Protein AF-A0A511Y8D7-F1 (afdb_monomer_lite)

Foldseek 3Di:
DDPVLPPPFAEDEQEDAVVNHLEAACVSVPPDPQAQGEYEYEHVLLVCPPHPVQQPSHRAYDLRNLVNSLVSNGSEYEYLGPDNDDPVDPDDNNCCSCVVSNRYYHYNDPPSVVPD

InterPro domains:
  IPR007325 Kynurenine formamidase/cyclase-like [PF04199] (6-85)
  IPR007325 Kynurenine formamidase/cyclase-like [PTHR31118] (10-113)
  IPR037175 Kynurenine formamidase superfamily [G3DSA:3.50.30.50] (1-116)
  IPR037175 Kynurenine formamidase superfamily [SSF102198] (9-113)

Radius of gyration: 13.24 Å; chains: 1; bounding box: 34×28×33 Å

Structure (mmCIF, N/CA/C/O backbone):
data_AF-A0A511Y8D7-F1
#
_entry.id   AF-A0A511Y8D7-F1
#
loop_
_atom_site.group_PDB
_atom_site.id
_atom_site.type_symbol
_atom_site.label_atom_id
_atom_site.label_alt_id
_atom_site.label_comp_id
_atom_site.label_asym_id
_atom_site.label_entity_id
_atom_site.label_seq_id
_atom_site.pdbx_PDB_ins_code
_atom_site.Cartn_x
_atom_site.Cartn_y
_atom_site.Cartn_z
_atom_site.occupancy
_atom_site.B_iso_or_equiv
_atom_site.auth_seq_id
_atom_site.auth_comp_id
_atom_site.auth_asym_id
_atom_site.auth_atom_id
_atom_site.pdbx_PDB_model_num
ATOM 1 N N . MET A 1 1 ? -4.117 -9.153 18.510 1.00 73.81 1 MET A N 1
ATOM 2 C CA . MET A 1 1 ? -5.221 -8.498 17.769 1.00 73.81 1 MET A CA 1
ATOM 3 C C . MET A 1 1 ? -6.394 -9.459 17.665 1.00 73.81 1 MET A C 1
ATOM 5 O O . MET A 1 1 ? -6.171 -10.659 17.768 1.00 73.81 1 MET A O 1
ATOM 9 N N . SER A 1 2 ? -7.619 -8.953 17.504 1.00 87.31 2 SER A N 1
ATOM 10 C CA . SER A 1 2 ? -8.791 -9.803 17.232 1.00 87.31 2 SER A CA 1
ATOM 11 C C . SER A 1 2 ? -8.997 -9.958 15.722 1.00 87.31 2 SER A C 1
ATOM 13 O O . SER A 1 2 ? -8.449 -9.170 14.956 1.00 87.31 2 SER A O 1
ATOM 15 N N . LEU A 1 3 ? -9.806 -10.931 15.290 1.00 84.75 3 LEU A N 1
ATOM 16 C CA . LEU A 1 3 ? -10.097 -11.170 13.867 1.00 84.75 3 LEU A CA 1
ATOM 17 C C . LEU A 1 3 ? -10.651 -9.919 13.158 1.00 84.75 3 LEU A C 1
ATOM 19 O O . LEU A 1 3 ? -10.266 -9.614 12.035 1.00 84.75 3 LEU A O 1
ATOM 23 N N . LYS A 1 4 ? -11.475 -9.128 13.855 1.00 84.50 4 LYS A N 1
ATOM 24 C CA . LYS A 1 4 ? -12.057 -7.876 13.338 1.00 84.50 4 LY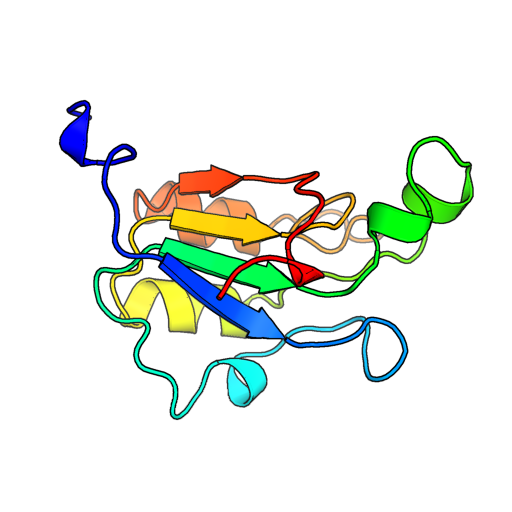S A CA 1
ATOM 25 C C . LYS A 1 4 ? -11.029 -6.780 13.042 1.00 84.50 4 LYS A C 1
ATOM 27 O O . LYS A 1 4 ? -11.373 -5.756 12.471 1.00 84.50 4 LYS A O 1
ATOM 32 N N . SER A 1 5 ? -9.780 -6.954 13.469 1.00 84.19 5 SER A N 1
ATOM 33 C CA . SER A 1 5 ? -8.703 -6.018 13.147 1.00 84.19 5 SER A CA 1
ATOM 34 C C . SER A 1 5 ? -8.201 -6.168 11.705 1.00 84.19 5 SER A C 1
ATOM 36 O O . SER A 1 5 ? -7.503 -5.276 11.240 1.00 84.19 5 SER A O 1
ATOM 38 N N . PHE A 1 6 ? -8.533 -7.269 11.018 1.00 87.38 6 PHE A N 1
ATOM 39 C CA . PHE A 1 6 ? -8.057 -7.563 9.658 1.00 87.38 6 PHE A CA 1
ATOM 40 C C . PHE A 1 6 ? -9.063 -8.288 8.753 1.00 87.38 6 PHE A C 1
ATOM 42 O O . PHE A 1 6 ? -8.813 -8.417 7.560 1.00 87.38 6 PHE A O 1
ATOM 49 N N . ALA A 1 7 ? -10.197 -8.743 9.285 1.00 91.38 7 ALA A N 1
ATOM 50 C CA . ALA A 1 7 ? -11.310 -9.280 8.509 1.00 91.38 7 ALA A CA 1
ATOM 51 C C . ALA A 1 7 ? -12.467 -8.274 8.458 1.00 91.38 7 ALA A C 1
ATOM 53 O O . ALA A 1 7 ? -12.655 -7.509 9.404 1.00 91.38 7 ALA A O 1
ATOM 54 N N . GLU A 1 8 ? -13.248 -8.317 7.373 1.00 91.44 8 GLU A N 1
ATOM 55 C CA . GLU A 1 8 ? -14.447 -7.479 7.174 1.00 91.44 8 GLU A CA 1
ATOM 56 C C . GLU A 1 8 ? -14.164 -5.966 7.261 1.00 91.44 8 GLU A C 1
ATOM 58 O O . GLU A 1 8 ? -15.021 -5.174 7.651 1.00 91.44 8 GLU A O 1
ATOM 63 N N . LEU A 1 9 ? -12.944 -5.553 6.905 1.00 94.31 9 LEU A N 1
ATOM 64 C CA . LEU A 1 9 ? -12.591 -4.142 6.820 1.00 94.31 9 LEU A CA 1
ATOM 65 C C . LEU A 1 9 ? -13.208 -3.531 5.561 1.00 94.31 9 LEU A C 1
ATOM 67 O O . LEU A 1 9 ? -13.040 -4.062 4.465 1.00 94.31 9 LEU A O 1
ATOM 71 N N . GLU A 1 10 ? -13.846 -2.370 5.705 1.00 95.50 10 GLU A N 1
ATOM 72 C CA . GLU A 1 10 ? -14.124 -1.518 4.551 1.00 95.50 10 GLU A CA 1
ATOM 73 C C . GLU A 1 10 ? -12.797 -1.127 3.898 1.00 95.50 10 GLU A C 1
ATOM 75 O O . GLU A 1 10 ? -11.918 -0.566 4.561 1.00 95.50 10 GLU A O 1
ATOM 80 N N . ALA A 1 11 ? -12.654 -1.431 2.610 1.00 95.56 11 ALA A N 1
ATOM 81 C CA . ALA A 1 11 ? -11.461 -1.135 1.836 1.00 95.56 11 ALA A CA 1
ATOM 82 C C . ALA A 1 11 ? -11.731 -0.021 0.824 1.00 95.56 11 ALA A C 1
ATOM 84 O O . ALA A 1 11 ? -12.826 0.086 0.276 1.00 95.56 11 ALA A O 1
ATOM 85 N N . VAL A 1 12 ? -10.715 0.796 0.568 1.00 97.19 12 VAL A N 1
ATOM 86 C CA . VAL A 1 12 ? -10.688 1.750 -0.540 1.00 97.19 12 VAL A CA 1
ATOM 87 C C . VAL A 1 12 ? -9.468 1.471 -1.401 1.00 97.19 12 VAL A C 1
ATOM 89 O O . VAL A 1 12 ? -8.359 1.323 -0.884 1.00 97.19 12 VAL A O 1
ATOM 92 N N . VAL A 1 13 ? -9.676 1.417 -2.715 1.00 98.19 13 VAL A N 1
ATOM 93 C CA . VAL A 1 13 ? -8.592 1.298 -3.690 1.00 98.19 13 VAL A CA 1
ATOM 94 C C . VAL A 1 13 ? -8.167 2.691 -4.136 1.00 98.19 13 VAL A C 1
ATOM 96 O O . VAL A 1 13 ? -8.976 3.478 -4.631 1.00 98.19 13 VAL A O 1
ATOM 99 N N . ILE A 1 14 ? -6.886 3.003 -3.971 1.00 98.19 14 ILE A N 1
ATOM 100 C CA . ILE A 1 14 ? -6.270 4.222 -4.490 1.00 98.19 14 ILE A CA 1
ATOM 101 C C . ILE A 1 14 ? -5.393 3.823 -5.667 1.00 98.19 14 ILE A C 1
ATOM 103 O O . ILE A 1 14 ? -4.471 3.024 -5.528 1.00 98.19 14 ILE A O 1
ATOM 107 N N . ARG A 1 15 ? -5.712 4.377 -6.835 1.00 98.12 15 ARG A N 1
ATOM 108 C CA . ARG A 1 15 ? -5.053 4.056 -8.099 1.00 98.12 15 ARG A CA 1
ATOM 109 C C . ARG A 1 15 ? -3.925 5.053 -8.343 1.00 98.12 15 ARG A C 1
ATOM 111 O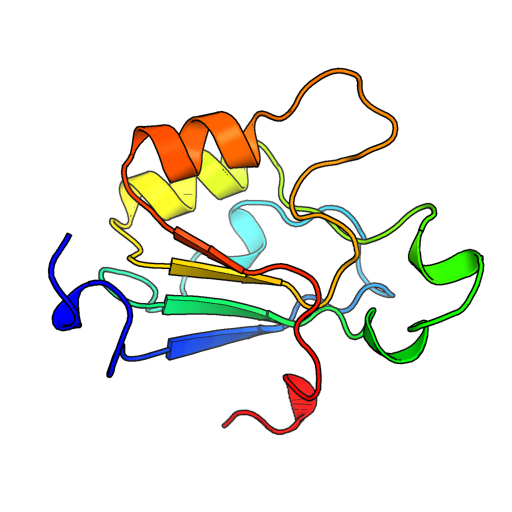 O . ARG A 1 15 ? -4.194 6.245 -8.468 1.00 98.12 15 ARG A O 1
ATOM 118 N N . VAL A 1 16 ? -2.696 4.548 -8.385 1.00 98.31 16 VAL A N 1
ATOM 119 C CA . VAL A 1 16 ? -1.462 5.288 -8.684 1.00 98.31 16 VAL A CA 1
ATOM 120 C C . VAL A 1 16 ? -0.632 4.430 -9.646 1.00 98.31 16 VAL A C 1
ATOM 122 O O . VAL A 1 16 ? 0.259 3.704 -9.205 1.00 98.31 16 VAL A O 1
ATOM 125 N N . PRO A 1 17 ? -0.974 4.420 -10.947 1.00 98.12 17 PRO A N 1
ATOM 126 C CA . PRO A 1 17 ? -0.333 3.556 -11.933 1.00 98.12 17 PRO A CA 1
ATOM 127 C C . PRO A 1 17 ? 1.189 3.736 -11.986 1.00 98.12 17 PRO A C 1
ATOM 129 O O . PRO A 1 17 ? 1.691 4.861 -12.000 1.00 98.12 17 PRO A O 1
ATOM 132 N N . TYR A 1 18 ? 1.932 2.632 -12.101 1.00 98.00 18 TYR A N 1
ATOM 133 C CA . TYR A 1 18 ? 3.400 2.653 -12.112 1.00 98.00 18 TYR A CA 1
ATOM 134 C C . TYR A 1 18 ? 3.986 3.460 -13.287 1.00 98.00 18 TYR A C 1
ATOM 136 O O . TYR A 1 18 ? 5.144 3.877 -13.252 1.00 98.00 18 TYR A O 1
ATOM 144 N N . ASN A 1 19 ? 3.205 3.648 -14.357 1.00 97.19 19 ASN A N 1
ATOM 145 C CA . ASN A 1 19 ? 3.590 4.422 -15.535 1.00 97.19 19 ASN A CA 1
ATOM 146 C C . ASN A 1 19 ? 3.456 5.945 -15.330 1.00 97.19 19 ASN A C 1
ATOM 148 O O . ASN A 1 19 ? 3.994 6.704 -16.135 1.00 97.19 19 ASN A O 1
ATOM 152 N N . GLU A 1 20 ? 2.788 6.386 -14.260 1.00 97.81 20 GLU A N 1
ATOM 153 C CA . GLU A 1 20 ? 2.725 7.784 -13.828 1.00 97.81 20 GLU A CA 1
ATOM 154 C C . GLU A 1 20 ? 3.842 8.092 -12.825 1.00 97.81 20 GLU A C 1
ATOM 156 O O . GLU A 1 20 ? 4.543 9.096 -12.959 1.00 97.81 20 GLU A O 1
ATOM 161 N N . THR A 1 21 ? 4.030 7.222 -11.828 1.00 98.31 21 THR A N 1
ATOM 162 C CA . THR A 1 21 ? 5.084 7.346 -10.815 1.00 98.31 21 THR A CA 1
ATOM 163 C C . THR A 1 21 ? 5.384 6.002 -10.150 1.00 98.31 21 THR A C 1
ATOM 165 O O . THR A 1 21 ? 4.509 5.150 -10.012 1.00 98.31 21 THR A O 1
ATOM 168 N N . LEU A 1 22 ? 6.621 5.832 -9.678 1.00 98.06 22 LEU A N 1
ATOM 169 C CA . LEU A 1 22 ? 6.995 4.745 -8.762 1.00 98.06 22 LEU A CA 1
ATOM 170 C C . LEU A 1 22 ? 6.936 5.185 -7.293 1.00 98.06 22 LEU A C 1
ATOM 172 O O . LEU A 1 22 ? 6.893 4.348 -6.397 1.00 98.06 22 LEU A O 1
ATOM 176 N N . GLU A 1 23 ? 6.946 6.493 -7.040 1.00 98.25 23 GLU A N 1
ATOM 177 C CA . GLU A 1 23 ? 7.004 7.072 -5.704 1.00 98.25 23 GLU A CA 1
ATOM 178 C C . GLU A 1 23 ? 5.618 7.565 -5.278 1.00 98.25 23 GLU A C 1
ATOM 180 O O . GLU A 1 23 ? 5.097 8.561 -5.792 1.00 98.25 23 GLU A O 1
ATOM 185 N N . ILE A 1 24 ? 5.017 6.853 -4.327 1.00 98.75 24 ILE A N 1
ATOM 186 C CA . ILE A 1 24 ? 3.654 7.097 -3.855 1.00 98.75 24 ILE A CA 1
ATOM 187 C C . ILE A 1 24 ? 3.723 7.930 -2.577 1.00 98.75 24 ILE A C 1
ATOM 189 O O . ILE A 1 24 ? 3.987 7.428 -1.485 1.00 98.75 24 ILE A O 1
ATOM 193 N N . THR A 1 25 ? 3.504 9.231 -2.744 1.00 98.69 25 THR A N 1
ATOM 194 C CA . THR A 1 25 ? 3.517 10.243 -1.677 1.00 98.69 25 THR A CA 1
ATOM 195 C C . THR A 1 25 ? 2.139 10.455 -1.039 1.00 98.69 25 THR A C 1
ATOM 197 O O . THR A 1 25 ? 1.116 9.992 -1.549 1.00 98.69 25 THR A O 1
ATOM 200 N N . GLU A 1 26 ? 2.085 11.227 0.047 1.00 98.38 26 GLU A N 1
ATOM 201 C CA . GLU A 1 26 ? 0.848 11.634 0.717 1.00 98.38 26 GLU A CA 1
ATOM 202 C C . GLU A 1 26 ? -0.121 12.407 -0.187 1.00 98.38 26 GLU A C 1
ATOM 204 O O . GLU A 1 26 ? -1.327 12.361 0.044 1.00 98.38 26 GLU A O 1
ATOM 209 N N . GLU A 1 27 ? 0.364 13.091 -1.227 1.00 98.44 27 GLU A N 1
ATOM 210 C CA . GLU A 1 27 ? -0.493 13.843 -2.154 1.00 98.44 27 GLU A CA 1
ATOM 211 C C . GLU A 1 27 ? -1.461 12.926 -2.908 1.00 98.44 27 GLU A C 1
ATOM 213 O O . GLU A 1 27 ? -2.619 13.287 -3.110 1.00 98.44 27 GLU A O 1
ATOM 218 N N . HIS A 1 28 ? -1.036 11.700 -3.228 1.00 98.50 28 HIS A N 1
ATOM 219 C CA . HIS A 1 28 ? -1.892 10.692 -3.862 1.00 98.50 28 HIS A CA 1
ATOM 220 C C . HIS A 1 28 ? -3.009 10.194 -2.930 1.00 98.50 28 HIS A C 1
ATOM 222 O O . HIS A 1 28 ? -4.024 9.661 -3.383 1.00 98.50 28 HIS A O 1
ATOM 228 N N . LEU A 1 29 ? -2.824 10.363 -1.619 1.00 98.12 29 LEU A N 1
ATOM 229 C CA . LEU A 1 29 ? -3.724 9.881 -0.573 1.00 98.12 29 LEU A CA 1
ATOM 230 C C . LEU A 1 29 ? -4.665 10.978 -0.060 1.00 98.12 29 LEU A C 1
ATOM 232 O O . LEU A 1 29 ? -5.731 10.682 0.486 1.00 98.12 29 LEU A O 1
ATOM 236 N N . LYS A 1 30 ? -4.277 12.248 -0.208 1.00 96.81 30 LYS A N 1
ATOM 237 C CA . LYS A 1 30 ? -5.081 13.394 0.219 1.00 96.81 30 LYS A CA 1
ATOM 238 C C . LYS A 1 30 ? -6.411 13.444 -0.528 1.00 96.81 30 LYS A C 1
ATOM 240 O O . LYS A 1 30 ? -6.546 13.017 -1.672 1.00 96.81 30 LYS A O 1
ATOM 245 N N . ASN A 1 31 ? -7.414 14.010 0.141 1.00 95.00 31 ASN A N 1
ATOM 246 C CA . ASN A 1 31 ? -8.783 14.147 -0.372 1.00 95.00 31 ASN A CA 1
ATOM 247 C C . ASN A 1 31 ? -9.489 12.805 -0.667 1.00 95.00 31 ASN A C 1
ATOM 249 O O . ASN A 1 31 ? -10.465 12.775 -1.415 1.00 95.00 31 ASN A O 1
ATOM 253 N N . LYS A 1 32 ? -9.017 11.698 -0.076 1.00 95.94 32 LYS A N 1
ATOM 254 C CA . LYS A 1 32 ? -9.665 10.379 -0.119 1.00 95.94 32 LYS A CA 1
ATOM 255 C C . LYS A 1 32 ? -10.269 10.023 1.241 1.00 95.94 32 LYS A C 1
ATOM 257 O O . LYS A 1 32 ? -9.742 10.384 2.294 1.00 95.94 32 LYS A O 1
ATOM 262 N N . GLU A 1 33 ? -11.358 9.261 1.234 1.00 95.75 33 GLU A N 1
ATOM 263 C CA . GLU A 1 33 ? -11.991 8.750 2.454 1.00 95.75 33 GLU A CA 1
ATOM 264 C C . GLU A 1 33 ? -11.295 7.475 2.957 1.00 95.75 33 GLU A C 1
ATOM 266 O O . GLU A 1 33 ? -11.773 6.361 2.745 1.00 95.75 33 GLU A O 1
ATOM 271 N N . ILE A 1 34 ? -10.148 7.644 3.622 1.00 97.56 34 ILE A N 1
ATOM 272 C CA . ILE A 1 34 ? -9.267 6.536 4.056 1.00 97.56 34 ILE A CA 1
ATOM 273 C C . ILE A 1 34 ? -9.301 6.250 5.565 1.00 97.56 34 ILE A C 1
ATOM 275 O O . ILE A 1 34 ? -8.737 5.265 6.042 1.00 97.56 34 ILE A O 1
ATOM 279 N N . ARG A 1 35 ? -9.932 7.121 6.358 1.00 97.06 35 ARG A N 1
ATOM 280 C CA . ARG A 1 35 ? -9.873 7.053 7.824 1.00 97.06 35 ARG A CA 1
ATOM 281 C C . ARG A 1 35 ? -10.563 5.792 8.351 1.00 97.06 35 ARG A C 1
ATOM 283 O O . ARG A 1 35 ? -11.706 5.533 8.001 1.00 97.06 35 ARG A O 1
ATOM 290 N N . ASN A 1 36 ? -9.897 5.053 9.246 1.00 95.06 36 ASN A N 1
ATOM 291 C CA . ASN A 1 36 ? -10.380 3.787 9.827 1.00 95.06 36 ASN A CA 1
ATOM 292 C C . ASN A 1 36 ? -10.702 2.664 8.817 1.00 95.06 36 ASN A C 1
ATOM 294 O O . ASN A 1 36 ? -11.396 1.716 9.181 1.00 95.06 36 ASN A O 1
ATOM 298 N N . ARG A 1 37 ? -10.173 2.736 7.592 1.00 96.69 37 ARG A N 1
ATOM 299 C CA . ARG A 1 37 ? -10.386 1.748 6.524 1.00 96.69 37 ARG A CA 1
ATOM 300 C C . ARG A 1 37 ? -9.125 0.945 6.218 1.00 96.69 37 ARG A C 1
ATOM 302 O O . ARG A 1 37 ? -8.048 1.272 6.718 1.00 96.69 37 ARG A O 1
ATOM 309 N N . ALA A 1 38 ? -9.260 -0.103 5.414 1.00 97.88 38 ALA A N 1
ATOM 310 C CA . ALA A 1 38 ? -8.148 -0.669 4.663 1.00 97.88 38 ALA A CA 1
ATOM 311 C C . ALA A 1 38 ? -7.887 0.193 3.417 1.00 97.88 38 ALA A C 1
ATOM 313 O O . ALA A 1 38 ? -8.823 0.627 2.749 1.00 97.88 38 ALA A O 1
ATOM 314 N N . VAL A 1 39 ? -6.624 0.452 3.108 1.00 98.44 39 VAL A N 1
ATOM 315 C CA . VAL A 1 39 ? -6.207 1.212 1.926 1.00 98.44 39 VAL A CA 1
ATOM 316 C C . VAL A 1 39 ? -5.407 0.282 1.034 1.00 98.44 39 VAL A C 1
ATOM 318 O O . VAL A 1 39 ? -4.357 -0.197 1.444 1.00 98.44 39 VAL A O 1
ATOM 321 N N . LEU A 1 40 ? -5.901 0.016 -0.169 1.00 98.62 40 LEU A N 1
ATOM 322 C CA . LEU A 1 40 ? -5.228 -0.821 -1.155 1.00 98.62 40 LEU A CA 1
ATOM 323 C C . LEU A 1 40 ? -4.676 0.080 -2.254 1.00 98.62 40 LEU A C 1
ATOM 325 O O . LEU A 1 40 ? -5.409 0.865 -2.852 1.00 98.62 40 LEU A O 1
ATOM 329 N N . ILE A 1 41 ? -3.379 -0.004 -2.491 1.00 98.69 41 ILE A N 1
ATOM 330 C CA . ILE A 1 41 ? -2.674 0.804 -3.471 1.00 98.69 41 ILE A CA 1
ATOM 331 C C . ILE A 1 41 ? -2.532 -0.031 -4.735 1.00 98.69 41 ILE A C 1
ATOM 333 O O . ILE A 1 41 ? -1.805 -1.021 -4.752 1.00 98.69 41 ILE A O 1
ATOM 337 N N . TYR A 1 42 ? -3.269 0.367 -5.766 1.00 98.62 42 TYR A N 1
ATOM 338 C CA . TYR A 1 42 ? -3.177 -0.223 -7.093 1.00 98.62 42 TYR A CA 1
ATOM 339 C C . TYR A 1 42 ? -2.164 0.555 -7.919 1.00 98.62 42 TYR A C 1
ATOM 341 O O . TYR A 1 42 ? -2.345 1.754 -8.154 1.00 98.62 42 TYR A O 1
ATOM 349 N N . THR A 1 43 ? -1.140 -0.143 -8.386 1.00 98.62 43 THR A N 1
ATOM 350 C CA . THR A 1 43 ? -0.095 0.393 -9.256 1.00 98.62 43 THR A CA 1
ATOM 351 C C . THR A 1 43 ? -0.066 -0.306 -10.611 1.00 98.62 43 THR A C 1
ATOM 353 O O . THR A 1 43 ? 0.475 0.255 -11.562 1.00 98.62 43 THR A O 1
ATOM 356 N N . GLY A 1 44 ? -0.681 -1.488 -10.725 1.00 98.31 44 GLY A N 1
ATOM 357 C CA . GLY A 1 44 ? -0.617 -2.362 -11.896 1.00 98.31 44 GLY A CA 1
ATOM 358 C C . GLY A 1 44 ? 0.719 -3.093 -12.021 1.00 98.31 44 GLY A C 1
ATOM 359 O O . GLY A 1 44 ? 1.075 -3.533 -13.109 1.00 98.31 44 GLY A O 1
ATOM 360 N N . TRP A 1 45 ? 1.516 -3.157 -10.948 1.00 98.44 45 TRP A N 1
ATOM 361 C CA . TRP A 1 45 ? 2.828 -3.815 -10.970 1.00 98.44 45 TRP A CA 1
ATOM 362 C C . TRP A 1 45 ? 2.740 -5.345 -10.962 1.00 98.44 45 TRP A C 1
ATOM 364 O O . TRP A 1 45 ? 3.689 -6.040 -11.338 1.00 98.44 45 TRP A O 1
ATOM 374 N N . ASP A 1 46 ? 1.593 -5.877 -10.555 1.00 98.00 46 ASP A N 1
ATOM 375 C CA . ASP A 1 46 ? 1.271 -7.298 -10.574 1.00 98.00 46 ASP A CA 1
ATOM 376 C C . ASP A 1 46 ? 1.306 -7.900 -11.987 1.00 98.00 46 ASP A C 1
ATOM 378 O O . ASP A 1 46 ? 1.622 -9.081 -12.128 1.00 98.00 46 ASP A O 1
ATOM 382 N N . GLU A 1 47 ? 1.151 -7.098 -13.048 1.00 97.50 47 GLU A N 1
ATOM 383 C CA . GLU A 1 47 ? 1.344 -7.553 -14.435 1.00 97.50 47 GLU A CA 1
ATOM 384 C C . GLU A 1 47 ? 2.756 -8.122 -14.700 1.00 97.50 47 GLU A C 1
ATOM 386 O O . GLU A 1 47 ? 2.975 -8.870 -15.655 1.00 97.50 47 GLU A O 1
ATOM 391 N N . HIS A 1 48 ? 3.741 -7.757 -13.871 1.00 98.00 48 HIS A N 1
ATOM 392 C CA . HIS A 1 48 ? 5.117 -8.244 -13.963 1.00 98.00 48 HIS A CA 1
ATOM 393 C C . HIS A 1 48 ? 5.382 -9.481 -13.100 1.00 98.00 48 HIS A C 1
ATOM 395 O O . HIS A 1 48 ? 6.526 -9.943 -13.075 1.00 98.00 48 HIS A O 1
ATOM 401 N N . TRP A 1 49 ? 4.384 -10.017 -12.393 1.00 97.50 49 TRP A N 1
ATOM 402 C CA . TRP A 1 49 ? 4.543 -11.130 -11.456 1.00 97.50 49 TRP A CA 1
ATOM 403 C C . TRP A 1 49 ? 5.358 -12.298 -12.030 1.00 97.50 49 TRP A C 1
ATOM 405 O O . TRP A 1 49 ? 5.226 -12.676 -13.194 1.00 97.50 49 TRP A O 1
ATOM 415 N N . ASN A 1 50 ? 6.198 -12.899 -11.180 1.00 95.88 50 ASN A N 1
ATOM 416 C CA . ASN A 1 50 ? 7.052 -14.040 -11.526 1.00 95.88 50 ASN A CA 1
ATOM 417 C C . ASN A 1 50 ? 8.038 -13.767 -12.688 1.00 95.88 50 ASN A C 1
ATOM 419 O O . ASN A 1 50 ? 8.405 -14.670 -13.441 1.00 95.88 50 ASN A O 1
ATOM 423 N N . THR A 1 51 ? 8.492 -12.517 -12.823 1.00 98.06 51 THR A N 1
ATOM 424 C CA . THR A 1 51 ? 9.575 -12.115 -13.734 1.00 98.06 51 THR A CA 1
ATOM 425 C C . THR A 1 51 ? 10.690 -11.404 -12.971 1.00 98.06 51 THR A C 1
ATOM 427 O O . THR A 1 51 ? 10.469 -10.871 -11.886 1.00 98.06 51 THR A O 1
ATOM 430 N N . GLU A 1 52 ? 11.890 -11.319 -13.553 1.00 96.62 52 GLU A N 1
ATOM 431 C CA . GLU A 1 52 ? 12.987 -10.533 -12.965 1.00 96.62 52 GLU A CA 1
ATOM 432 C C . GLU A 1 52 ? 12.612 -9.058 -12.772 1.00 96.62 52 GLU A C 1
ATOM 434 O O . GLU A 1 52 ? 13.049 -8.422 -11.811 1.00 96.62 52 GLU A O 1
ATOM 439 N N . ARG A 1 53 ? 11.765 -8.514 -13.655 1.00 96.38 53 ARG A N 1
ATOM 440 C C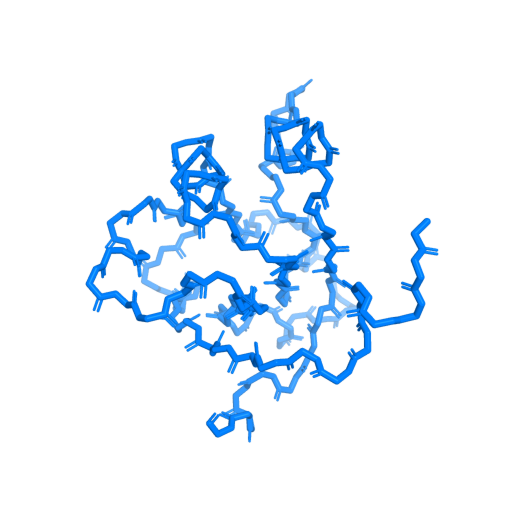A . ARG A 1 53 ? 11.314 -7.123 -13.582 1.00 96.38 53 ARG A CA 1
ATOM 441 C C . ARG A 1 53 ? 10.509 -6.847 -12.316 1.00 96.38 53 ARG A C 1
ATOM 443 O O . ARG A 1 53 ? 10.666 -5.773 -11.753 1.00 96.38 53 ARG A O 1
ATOM 450 N N . TYR A 1 54 ? 9.720 -7.806 -11.832 1.00 97.81 54 TYR A N 1
ATOM 451 C CA . TYR A 1 54 ? 8.902 -7.632 -10.628 1.00 97.81 54 TYR A CA 1
ATOM 452 C C . TYR A 1 54 ? 9.720 -7.179 -9.412 1.00 97.81 54 TYR A C 1
ATOM 454 O O . TYR A 1 54 ? 9.290 -6.316 -8.650 1.00 97.81 54 TYR A O 1
ATOM 462 N N . TYR A 1 55 ? 10.923 -7.734 -9.269 1.00 95.56 55 TYR A N 1
ATOM 463 C CA . TYR A 1 55 ? 11.799 -7.545 -8.114 1.00 95.56 55 TYR A CA 1
ATOM 464 C C . TYR A 1 55 ? 12.666 -6.281 -8.186 1.00 95.56 55 TYR A C 1
ATOM 466 O O . TYR A 1 55 ? 13.441 -6.021 -7.267 1.00 95.56 55 TYR A O 1
ATOM 474 N N . ASN A 1 56 ? 12.578 -5.506 -9.270 1.00 93.75 56 ASN A N 1
ATOM 475 C CA . ASN A 1 56 ? 13.480 -4.392 -9.546 1.00 93.75 56 ASN A CA 1
ATOM 476 C C . ASN A 1 56 ? 12.703 -3.124 -9.904 1.00 93.75 56 ASN A C 1
ATOM 478 O O . ASN A 1 56 ? 11.809 -3.164 -10.738 1.00 93.75 56 ASN A O 1
ATOM 482 N N . ASN A 1 57 ? 13.106 -1.981 -9.337 1.00 93.81 57 ASN A N 1
ATOM 483 C CA . ASN A 1 57 ? 12.536 -0.663 -9.655 1.00 93.81 57 ASN A CA 1
ATOM 484 C C . ASN A 1 57 ? 10.993 -0.624 -9.586 1.00 93.81 57 ASN A C 1
ATOM 486 O O . ASN A 1 57 ? 10.331 -0.095 -10.477 1.00 93.81 57 ASN A O 1
ATOM 490 N N . HIS A 1 58 ? 10.443 -1.245 -8.542 1.00 97.56 58 HIS A N 1
ATOM 491 C CA . HIS A 1 58 ? 9.010 -1.378 -8.312 1.00 97.56 58 HIS A CA 1
ATOM 492 C C . HIS A 1 58 ? 8.425 -0.140 -7.604 1.00 97.56 58 HIS A C 1
ATOM 494 O O . HIS A 1 58 ? 9.164 0.555 -6.901 1.00 97.56 58 HIS A O 1
ATOM 500 N N . PRO A 1 59 ? 7.112 0.127 -7.728 1.00 98.44 59 PRO A N 1
ATOM 501 C CA . PRO A 1 59 ? 6.433 1.175 -6.974 1.00 98.44 59 PRO A CA 1
ATOM 502 C C . PRO A 1 59 ? 6.500 0.953 -5.461 1.00 98.44 59 PRO A C 1
ATOM 504 O O . PRO A 1 59 ? 6.479 -0.195 -5.005 1.00 98.44 59 PRO A O 1
ATOM 507 N N . TYR A 1 60 ? 6.550 2.037 -4.691 1.00 98.62 60 TYR A N 1
ATOM 508 C CA . TYR A 1 60 ? 6.665 2.027 -3.231 1.00 98.62 60 TYR A CA 1
ATOM 509 C C . TYR A 1 60 ? 6.018 3.273 -2.606 1.00 98.62 60 TYR A C 1
ATOM 511 O O . TYR A 1 60 ? 5.775 4.273 -3.283 1.00 98.62 60 TYR A O 1
ATOM 519 N N . LEU A 1 61 ? 5.762 3.236 -1.297 1.00 98.81 61 LEU A N 1
ATOM 520 C CA . LEU A 1 61 ? 5.281 4.388 -0.530 1.00 98.81 61 LEU A CA 1
ATOM 521 C C . LEU A 1 61 ? 6.445 5.160 0.084 1.00 98.81 61 LEU A C 1
ATOM 523 O O . LEU A 1 61 ? 7.429 4.584 0.546 1.00 98.81 61 LEU A O 1
ATOM 527 N N . THR A 1 62 ? 6.315 6.480 0.148 1.00 98.62 62 THR A N 1
ATOM 528 C CA . THR A 1 62 ? 7.270 7.310 0.885 1.00 98.62 62 THR A CA 1
ATOM 529 C C . THR A 1 62 ? 7.034 7.251 2.392 1.00 98.62 62 THR A C 1
ATOM 531 O O . THR A 1 62 ? 5.957 6.902 2.881 1.00 98.62 62 THR A O 1
ATOM 534 N N . GLU A 1 63 ? 8.038 7.684 3.156 1.00 98.56 63 GLU A N 1
ATOM 535 C CA . GLU A 1 63 ? 7.905 7.914 4.597 1.00 98.56 63 GLU A CA 1
ATOM 536 C C . GLU A 1 63 ? 6.750 8.878 4.923 1.00 98.56 63 GLU A C 1
ATOM 538 O O . GLU A 1 63 ? 5.955 8.627 5.831 1.00 98.56 63 GLU A O 1
ATOM 543 N N . SER A 1 64 ? 6.599 9.948 4.137 1.00 98.69 64 SER A N 1
ATOM 544 C CA . SER A 1 64 ? 5.522 10.925 4.303 1.00 98.69 64 SER A CA 1
ATOM 545 C C . SER A 1 64 ? 4.134 10.329 4.033 1.00 98.69 64 SER A C 1
ATOM 547 O O . SER A 1 64 ? 3.187 10.628 4.766 1.00 98.69 64 SER A O 1
ATOM 549 N N . ALA A 1 65 ? 4.006 9.420 3.059 1.00 98.75 65 ALA A N 1
ATOM 550 C CA . ALA A 1 65 ? 2.778 8.662 2.834 1.00 98.75 65 ALA A CA 1
ATOM 551 C C . ALA A 1 65 ? 2.442 7.762 4.034 1.00 98.75 65 ALA A C 1
ATOM 553 O O . ALA A 1 65 ? 1.293 7.738 4.483 1.00 98.75 65 ALA A O 1
ATOM 554 N N . ALA A 1 66 ? 3.437 7.074 4.603 1.00 98.81 66 ALA A N 1
ATOM 555 C CA . ALA A 1 66 ? 3.252 6.232 5.785 1.00 98.81 66 ALA A CA 1
ATOM 556 C C . ALA A 1 66 ? 2.791 7.038 7.012 1.00 98.81 66 ALA A C 1
ATOM 558 O O . ALA A 1 66 ? 1.836 6.643 7.689 1.00 98.81 66 ALA A O 1
ATOM 559 N N . GLU A 1 67 ? 3.409 8.193 7.278 1.00 98.81 67 GLU A N 1
ATOM 560 C CA . GLU A 1 67 ? 2.980 9.085 8.364 1.00 98.81 67 GLU A CA 1
ATOM 561 C C . GLU A 1 67 ? 1.562 9.625 8.137 1.00 98.81 67 GLU A C 1
ATOM 563 O O . GLU A 1 67 ? 0.757 9.692 9.072 1.00 98.81 67 GLU A O 1
ATOM 568 N N . TYR A 1 68 ? 1.199 9.943 6.891 1.00 98.75 68 TYR A N 1
ATOM 569 C CA . TYR A 1 68 ? -0.157 10.380 6.569 1.00 98.75 68 TYR A CA 1
ATOM 570 C C . TYR A 1 68 ? -1.199 9.279 6.822 1.00 98.75 68 TYR A C 1
ATOM 572 O O . TYR A 1 68 ? -2.200 9.533 7.502 1.00 98.75 68 TYR A O 1
ATOM 580 N N . LEU A 1 69 ? -0.951 8.046 6.364 1.00 98.69 69 LEU A N 1
ATOM 581 C CA . LEU A 1 69 ? -1.822 6.882 6.603 1.00 98.69 69 LEU A CA 1
ATOM 582 C C . LEU A 1 69 ? -2.009 6.618 8.102 1.00 98.69 69 LEU A C 1
ATOM 584 O O . LEU A 1 69 ? -3.135 6.422 8.574 1.00 98.69 69 LEU A O 1
ATOM 588 N N . LYS A 1 70 ? -0.918 6.703 8.869 1.00 98.69 70 LYS A N 1
ATOM 589 C CA . LYS A 1 70 ? -0.929 6.612 10.332 1.00 98.69 70 LYS A CA 1
ATOM 590 C C . LYS A 1 70 ? -1.766 7.714 10.977 1.00 98.69 70 LYS A C 1
ATOM 592 O O . LYS A 1 70 ? -2.614 7.413 11.817 1.00 98.69 70 LYS A O 1
ATOM 597 N N . SER A 1 71 ? -1.609 8.970 10.557 1.00 98.31 71 SER A N 1
ATOM 598 C CA . SER A 1 71 ? -2.423 10.096 11.055 1.00 98.31 71 SER A CA 1
ATOM 599 C C . SER A 1 71 ? -3.923 9.936 10.745 1.00 98.31 71 SER A C 1
ATOM 601 O O . SER A 1 71 ? -4.800 10.429 11.467 1.00 98.31 71 SER A O 1
ATOM 603 N N . CYS A 1 72 ? -4.238 9.189 9.686 1.00 98.19 72 CYS A N 1
ATOM 604 C CA . CYS A 1 72 ? -5.596 8.833 9.301 1.00 98.19 72 CYS A CA 1
ATOM 605 C C . CYS A 1 72 ? -6.128 7.586 10.024 1.00 98.19 72 CYS A C 1
ATOM 607 O O . CYS A 1 72 ? -7.277 7.216 9.799 1.00 98.19 72 CYS A O 1
ATOM 609 N N . ALA A 1 73 ? -5.360 6.956 10.917 1.00 97.25 73 ALA A N 1
ATOM 610 C CA . ALA A 1 73 ? -5.761 5.744 11.637 1.00 97.25 73 ALA A CA 1
ATOM 611 C C . ALA A 1 73 ? -6.271 4.624 10.704 1.00 97.25 73 ALA A C 1
ATOM 613 O O . ALA A 1 73 ? -7.226 3.911 11.036 1.00 97.25 73 ALA A O 1
ATOM 614 N N . VAL A 1 74 ? -5.649 4.506 9.526 1.00 98.12 74 VAL A N 1
ATOM 615 C CA . VAL A 1 74 ? -5.845 3.390 8.590 1.00 98.12 74 VAL A CA 1
ATOM 616 C C . VAL A 1 74 ? -5.606 2.071 9.327 1.00 98.12 74 VAL A C 1
ATOM 618 O O . VAL A 1 74 ? -4.783 2.001 10.235 1.00 98.12 74 VAL A O 1
ATOM 621 N N . LYS A 1 75 ? -6.369 1.031 8.993 1.00 97.56 75 LYS A N 1
ATOM 622 C CA . LYS A 1 75 ? -6.297 -0.274 9.675 1.00 97.56 75 LYS A CA 1
ATOM 623 C C . LYS A 1 75 ? -5.322 -1.232 9.004 1.00 97.56 75 LYS A C 1
ATOM 625 O O . LYS A 1 75 ? -4.656 -2.011 9.681 1.00 97.56 75 LYS A O 1
ATOM 630 N N . LEU A 1 76 ? -5.245 -1.154 7.681 1.00 98.19 76 LEU A N 1
ATOM 631 C CA . LEU A 1 76 ? -4.438 -2.024 6.841 1.00 98.19 76 LEU A CA 1
ATOM 632 C C . LEU A 1 76 ? -4.018 -1.257 5.592 1.00 98.19 76 LEU A C 1
ATOM 634 O O . LEU A 1 76 ? -4.819 -0.496 5.050 1.00 98.19 76 LEU A O 1
ATOM 638 N N . VAL A 1 77 ? -2.791 -1.473 5.135 1.00 98.75 77 VAL A N 1
ATOM 639 C CA . VAL A 1 77 ? -2.278 -0.943 3.873 1.00 98.75 77 VAL A CA 1
ATOM 640 C C . VAL A 1 77 ? -1.853 -2.111 2.994 1.00 98.75 77 VAL A C 1
ATOM 642 O O . VAL A 1 77 ? -1.062 -2.951 3.412 1.00 98.75 77 VAL A O 1
ATOM 645 N N . GLY A 1 78 ? -2.408 -2.181 1.793 1.00 98.62 78 GLY A N 1
ATOM 646 C CA . GLY A 1 78 ? -2.085 -3.180 0.786 1.00 98.62 78 GLY A CA 1
ATOM 647 C C . GLY A 1 78 ? -1.403 -2.549 -0.422 1.00 98.62 78 GLY A C 1
ATOM 648 O O . GLY A 1 78 ? -1.728 -1.414 -0.760 1.00 98.62 78 GLY A O 1
ATOM 649 N N . ILE A 1 79 ? -0.508 -3.270 -1.092 1.00 98.81 79 ILE A N 1
ATOM 650 C CA . ILE A 1 79 ? 0.066 -2.867 -2.384 1.00 98.81 79 ILE A CA 1
ATOM 651 C C . ILE A 1 79 ? 0.257 -4.089 -3.294 1.00 98.81 79 ILE A C 1
ATOM 653 O O . ILE A 1 79 ? 0.592 -5.178 -2.825 1.00 98.81 79 ILE A O 1
ATOM 657 N N . ASP A 1 80 ? 0.064 -3.907 -4.598 1.00 98.62 80 ASP A N 1
ATOM 658 C CA . ASP A 1 80 ? 0.272 -4.919 -5.653 1.00 98.62 80 ASP A CA 1
ATOM 659 C C . ASP A 1 80 ? 1.739 -5.054 -6.123 1.00 98.62 80 ASP A C 1
ATOM 661 O O . ASP A 1 80 ? 2.073 -5.746 -7.084 1.00 98.62 80 ASP A O 1
ATOM 665 N N . SER A 1 81 ? 2.655 -4.412 -5.403 1.00 98.06 81 SER A N 1
ATOM 666 C CA . SER A 1 81 ? 4.078 -4.318 -5.725 1.00 98.06 81 SER A CA 1
ATOM 667 C C . SER A 1 81 ? 4.939 -5.312 -4.929 1.00 98.06 81 SER A C 1
ATOM 669 O O . SER A 1 81 ? 4.469 -5.965 -3.993 1.00 98.06 81 SER A O 1
ATOM 671 N N . TYR A 1 82 ? 6.223 -5.421 -5.293 1.00 97.88 82 TYR A N 1
ATOM 672 C CA . TYR A 1 82 ? 7.198 -6.305 -4.639 1.00 97.88 82 TYR A CA 1
ATOM 673 C C . TYR A 1 82 ? 7.453 -5.937 -3.172 1.00 97.88 82 TYR A C 1
ATOM 675 O O . TYR A 1 82 ? 7.643 -6.811 -2.330 1.00 97.88 82 TYR A O 1
ATOM 683 N N . ASN A 1 83 ? 7.483 -4.650 -2.848 1.00 98.06 83 ASN A N 1
ATOM 684 C CA . ASN A 1 83 ? 7.586 -4.199 -1.469 1.00 98.06 83 ASN A CA 1
ATOM 685 C C . ASN A 1 83 ? 6.939 -2.823 -1.322 1.00 98.06 83 ASN A C 1
ATOM 687 O O . ASN A 1 83 ? 6.951 -2.027 -2.261 1.00 98.06 83 ASN A O 1
ATOM 691 N N . ILE A 1 84 ? 6.402 -2.530 -0.143 1.00 98.50 84 ILE A N 1
ATOM 692 C CA . ILE A 1 84 ? 5.832 -1.220 0.167 1.00 98.50 84 ILE A CA 1
ATOM 693 C C . ILE A 1 84 ? 6.919 -0.166 0.426 1.00 98.50 84 ILE A C 1
ATOM 695 O O . ILE A 1 84 ? 6.665 1.021 0.247 1.00 98.50 84 ILE A O 1
ATOM 699 N N . ASP A 1 85 ? 8.125 -0.585 0.826 1.00 98.31 85 ASP A N 1
ATOM 700 C CA . ASP A 1 85 ? 9.300 0.279 0.961 1.00 98.31 85 ASP A CA 1
ATOM 701 C C . ASP A 1 85 ? 10.159 0.270 -0.307 1.00 98.31 85 ASP A C 1
ATOM 703 O O . ASP A 1 85 ? 10.215 -0.706 -1.055 1.00 98.31 85 ASP A O 1
ATOM 707 N N . TYR A 1 86 ? 10.931 1.338 -0.496 1.00 96.50 86 TYR A N 1
ATOM 708 C CA . TYR A 1 86 ? 11.985 1.378 -1.503 1.00 96.50 86 TYR A CA 1
ATOM 709 C C . TYR A 1 86 ? 13.116 0.390 -1.169 1.00 96.50 86 TYR A C 1
ATOM 711 O O . TYR A 1 86 ? 13.846 0.556 -0.190 1.00 96.50 86 TYR A O 1
ATOM 719 N N . THR A 1 87 ? 13.307 -0.628 -2.009 1.00 93.94 87 THR A N 1
ATOM 720 C CA . THR A 1 87 ? 14.222 -1.751 -1.719 1.00 93.94 87 THR A CA 1
ATOM 721 C C . THR A 1 87 ? 15.681 -1.516 -2.096 1.00 93.94 87 THR A C 1
ATOM 723 O O . THR A 1 87 ? 16.553 -2.228 -1.600 1.00 93.94 87 THR A O 1
ATOM 726 N N . ALA A 1 88 ? 15.983 -0.513 -2.925 1.00 89.81 88 ALA A N 1
ATOM 727 C CA . ALA A 1 88 ? 17.371 -0.133 -3.206 1.00 89.81 88 ALA A CA 1
ATOM 728 C C . ALA A 1 88 ? 17.996 0.708 -2.072 1.00 89.81 88 ALA A C 1
ATOM 730 O O . ALA A 1 88 ? 19.218 0.863 -2.009 1.00 89.81 88 ALA A O 1
ATOM 731 N N . GLY A 1 89 ? 17.179 1.214 -1.142 1.00 83.19 89 GLY A N 1
ATOM 732 C CA . GLY A 1 89 ? 17.639 1.780 0.123 1.00 83.19 89 GLY A CA 1
ATOM 733 C C . GLY A 1 89 ? 18.018 0.702 1.146 1.00 83.19 89 GLY A C 1
ATOM 734 O O . GLY A 1 89 ? 17.667 -0.467 1.023 1.00 83.19 89 GLY A O 1
ATOM 735 N N . LYS A 1 90 ? 18.733 1.097 2.208 1.00 89.31 90 LYS A N 1
ATOM 736 C CA . LYS A 1 90 ? 19.016 0.227 3.374 1.00 89.31 90 LYS A CA 1
ATOM 737 C C . LYS A 1 90 ? 18.075 0.492 4.556 1.00 89.31 90 LYS A C 1
ATOM 739 O O . LYS A 1 90 ? 18.370 0.088 5.679 1.00 89.31 90 LYS A O 1
ATOM 744 N N . THR A 1 91 ? 16.976 1.201 4.324 1.00 94.44 91 THR A N 1
ATOM 745 C CA . THR A 1 91 ? 15.994 1.600 5.339 1.00 94.44 91 THR A CA 1
ATOM 746 C C . THR A 1 91 ? 14.606 1.094 4.955 1.00 94.44 91 THR A C 1
ATOM 748 O O . THR A 1 91 ? 14.343 0.820 3.789 1.00 94.44 91 THR A O 1
ATOM 751 N N . ARG A 1 92 ? 13.730 0.930 5.954 1.00 96.94 92 ARG A N 1
ATOM 752 C CA . ARG A 1 92 ? 12.334 0.492 5.779 1.00 96.94 92 ARG A CA 1
ATOM 753 C C . ARG A 1 92 ? 11.374 1.379 6.586 1.00 96.94 92 ARG A C 1
ATOM 755 O O . ARG A 1 92 ? 10.812 0.918 7.590 1.00 96.94 92 ARG A O 1
ATOM 762 N N . PRO A 1 93 ? 11.304 2.687 6.275 1.00 97.94 93 PRO A N 1
ATOM 763 C CA . PRO A 1 93 ? 10.489 3.627 7.036 1.00 97.94 93 PRO A CA 1
ATOM 764 C C . PRO A 1 93 ? 9.003 3.259 7.020 1.00 97.94 93 PRO A C 1
ATOM 766 O O . PRO A 1 93 ? 8.373 3.316 8.075 1.00 97.94 93 PRO A O 1
ATOM 769 N N . VAL A 1 94 ? 8.448 2.809 5.890 1.00 98.62 94 VAL A N 1
ATOM 770 C CA . VAL A 1 94 ? 7.018 2.491 5.775 1.00 98.62 94 VAL A CA 1
ATOM 771 C C . VAL A 1 94 ? 6.654 1.323 6.682 1.00 98.62 94 VAL A C 1
ATOM 773 O O . VAL A 1 94 ? 5.735 1.450 7.494 1.00 98.62 94 VAL A O 1
ATOM 776 N N . HIS A 1 95 ? 7.422 0.228 6.641 1.00 98.56 95 HIS A N 1
ATOM 777 C CA . HIS A 1 95 ? 7.241 -0.875 7.589 1.00 98.56 95 HIS A CA 1
ATOM 778 C C . HIS A 1 95 ? 7.332 -0.398 9.041 1.00 98.56 95 HIS A C 1
ATOM 780 O O . HIS A 1 95 ? 6.472 -0.728 9.857 1.00 98.56 95 HIS A O 1
ATOM 786 N N . SER A 1 96 ? 8.364 0.386 9.366 1.00 98.56 96 SER A N 1
ATOM 787 C CA . SER A 1 96 ? 8.627 0.830 10.741 1.00 98.56 96 SER A CA 1
ATOM 788 C C . SER A 1 96 ? 7.487 1.691 11.291 1.00 98.56 96 SER A C 1
ATOM 790 O O . SER A 1 96 ? 7.043 1.490 12.422 1.00 98.56 96 SER A O 1
ATOM 792 N N . ILE A 1 97 ? 6.983 2.622 10.481 1.00 98.81 97 ILE A N 1
ATOM 793 C CA . ILE A 1 97 ? 5.926 3.563 10.859 1.00 98.81 97 ILE A CA 1
ATOM 794 C C . ILE A 1 97 ? 4.578 2.855 10.976 1.00 98.81 97 ILE A C 1
ATOM 796 O O . ILE A 1 97 ? 3.899 3.003 11.995 1.00 98.81 97 ILE A O 1
ATOM 800 N N . LEU A 1 98 ? 4.187 2.081 9.959 1.00 98.69 98 LEU A N 1
ATOM 801 C CA . LEU A 1 98 ? 2.872 1.441 9.922 1.00 98.69 98 LEU A CA 1
ATOM 802 C C . LEU A 1 98 ? 2.760 0.342 10.982 1.00 98.69 98 LEU A C 1
ATOM 804 O O . LEU A 1 98 ? 1.849 0.383 11.811 1.00 98.69 98 LEU A O 1
ATOM 808 N N . LEU A 1 99 ? 3.721 -0.585 11.038 1.00 98.00 99 LEU A N 1
ATOM 809 C CA . LEU A 1 99 ? 3.690 -1.673 12.020 1.00 98.00 99 LEU A CA 1
ATOM 810 C C . LEU A 1 99 ? 3.877 -1.146 13.448 1.00 98.00 99 LEU A C 1
ATOM 812 O O . LEU A 1 99 ? 3.212 -1.625 14.368 1.00 98.00 99 LEU A O 1
ATOM 816 N N . GLY A 1 100 ? 4.710 -0.114 13.636 1.00 98.12 100 GLY A N 1
ATOM 817 C CA . GLY A 1 100 ? 4.852 0.582 14.918 1.00 98.12 100 GLY A CA 1
ATOM 818 C C . GLY A 1 100 ? 3.546 1.227 15.400 1.00 98.12 100 GLY A C 1
ATOM 819 O O . GLY A 1 100 ? 3.293 1.287 16.603 1.00 98.12 100 GLY A O 1
ATOM 820 N N . ALA A 1 101 ? 2.678 1.641 14.474 1.00 97.81 101 ALA A N 1
ATOM 821 C CA . ALA A 1 101 ? 1.335 2.149 14.748 1.00 97.81 101 ALA A CA 1
ATOM 822 C C . ALA A 1 101 ? 0.240 1.063 14.755 1.00 97.81 101 ALA A C 1
ATOM 824 O O . ALA A 1 101 ? -0.941 1.399 14.830 1.00 97.81 101 ALA A O 1
ATOM 825 N N . GLN A 1 102 ? 0.609 -0.224 14.713 1.00 96.31 102 GLN A N 1
ATOM 826 C CA . GLN A 1 102 ? -0.316 -1.365 14.644 1.00 96.31 102 GLN A CA 1
ATOM 827 C C . GLN A 1 102 ? -1.209 -1.378 13.388 1.00 96.31 102 GLN A C 1
ATOM 829 O O . GLN A 1 102 ? -2.321 -1.905 13.418 1.00 96.31 102 GLN A O 1
ATOM 834 N N . ILE A 1 103 ? -0.713 -0.818 12.284 1.00 97.94 103 ILE A N 1
ATOM 835 C CA . ILE A 1 103 ? -1.346 -0.843 10.963 1.00 97.94 103 ILE A CA 1
ATOM 836 C C . ILE A 1 103 ? -0.732 -1.994 10.177 1.00 97.94 103 ILE A C 1
ATOM 838 O O . ILE A 1 103 ? 0.485 -2.061 10.020 1.00 97.94 103 ILE A O 1
ATOM 842 N N . LEU A 1 104 ? -1.567 -2.919 9.710 1.00 97.69 104 LEU A N 1
ATOM 843 C CA . LEU A 1 104 ? -1.102 -4.114 9.006 1.00 97.69 104 LEU A CA 1
ATOM 844 C C . LEU A 1 104 ? -0.671 -3.791 7.575 1.00 97.69 104 LEU A C 1
ATOM 846 O O . LEU A 1 104 ? -1.186 -2.854 6.970 1.00 97.69 104 LEU A O 1
ATOM 850 N N . ILE A 1 105 ? 0.244 -4.596 7.039 1.00 98.56 105 ILE A N 1
ATOM 851 C CA . ILE A 1 105 ? 0.762 -4.468 5.674 1.00 98.56 105 ILE A CA 1
ATOM 852 C C . ILE A 1 105 ? 0.457 -5.755 4.908 1.00 98.56 105 ILE A C 1
ATOM 854 O O . ILE A 1 105 ? 0.631 -6.848 5.451 1.00 98.56 105 ILE A O 1
ATOM 858 N N . VAL A 1 106 ? 0.017 -5.619 3.658 1.00 98.25 106 VAL A N 1
ATOM 859 C CA . VAL A 1 106 ? -0.131 -6.723 2.703 1.00 98.25 106 VAL A CA 1
ATOM 860 C C . VAL A 1 106 ? 0.599 -6.355 1.413 1.00 98.25 106 VAL A C 1
ATOM 862 O O . VAL A 1 106 ? 0.312 -5.331 0.802 1.00 98.25 106 VAL A O 1
ATOM 865 N N . GLU A 1 107 ? 1.559 -7.178 1.009 1.00 98.50 107 GLU A N 1
ATOM 866 C CA . GLU A 1 107 ? 2.352 -6.993 -0.213 1.00 98.50 107 GLU A CA 1
ATOM 867 C C . GLU A 1 107 ? 1.989 -8.083 -1.229 1.00 98.50 107 GLU A C 1
ATOM 869 O O . GLU A 1 107 ? 1.372 -9.087 -0.860 1.00 98.50 107 GLU A O 1
ATOM 874 N N . HIS A 1 108 ? 2.386 -7.901 -2.492 1.00 98.25 108 HIS A N 1
ATOM 875 C CA . HIS A 1 108 ? 2.100 -8.845 -3.580 1.00 98.25 108 HIS A CA 1
ATOM 876 C C 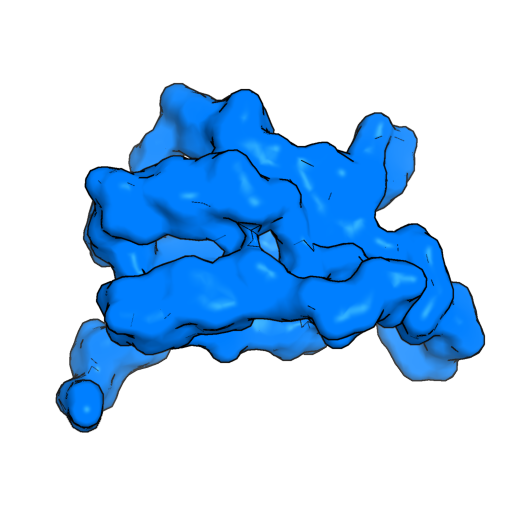. HIS A 1 108 ? 0.609 -9.077 -3.848 1.00 98.25 108 HIS A C 1
ATOM 878 O O . HIS A 1 108 ? 0.204 -10.175 -4.236 1.00 98.25 108 HIS A O 1
ATOM 884 N N . LEU A 1 109 ? -0.225 -8.061 -3.622 1.00 98.19 109 LEU A N 1
ATOM 885 C CA . LEU A 1 109 ? -1.614 -8.126 -4.064 1.00 98.19 109 LEU A CA 1
ATOM 886 C C . LEU A 1 109 ? -1.690 -8.246 -5.595 1.00 98.19 109 LEU A C 1
ATOM 888 O O . LEU A 1 109 ? -0.761 -7.880 -6.307 1.00 98.19 109 LEU A O 1
ATOM 892 N N . CYS A 1 110 ? -2.806 -8.772 -6.078 1.00 97.44 110 CYS A N 1
ATOM 893 C CA . CYS A 1 110 ? -3.141 -8.872 -7.495 1.00 97.44 110 CYS A CA 1
ATOM 894 C C . CYS A 1 110 ? -4.630 -8.571 -7.680 1.00 97.44 110 CYS A C 1
ATOM 896 O O . CYS A 1 110 ? -5.366 -8.485 -6.687 1.00 97.44 110 CYS A O 1
ATOM 898 N N . ASP A 1 111 ? -5.056 -8.406 -8.931 1.00 96.56 111 ASP A N 1
ATOM 899 C CA . ASP A 1 111 ? -6.457 -8.208 -9.332 1.00 96.56 111 ASP A CA 1
ATOM 900 C C . ASP A 1 111 ? -7.111 -6.954 -8.702 1.00 96.56 111 ASP A C 1
ATOM 902 O O . ASP A 1 111 ? -8.340 -6.829 -8.619 1.00 96.56 111 ASP A O 1
ATOM 906 N N . LEU A 1 112 ? -6.309 -5.987 -8.231 1.00 96.69 112 LEU A N 1
ATO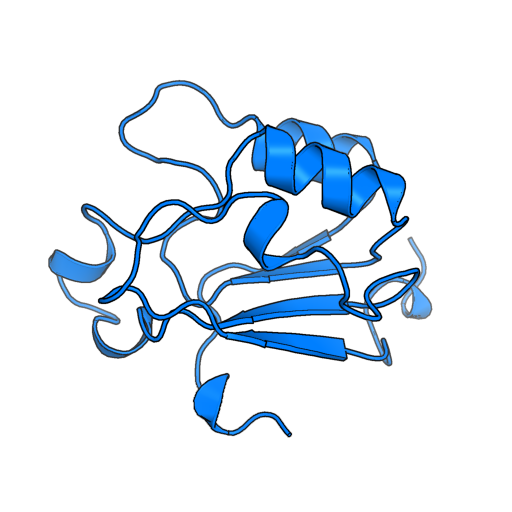M 907 C CA . LEU A 1 112 ? -6.819 -4.743 -7.639 1.00 96.69 112 LEU A CA 1
ATOM 908 C C . LEU A 1 112 ? -7.505 -3.847 -8.680 1.00 96.69 112 LEU A C 1
ATOM 910 O O . LEU A 1 112 ? -8.277 -2.953 -8.326 1.00 96.69 112 LEU A O 1
ATOM 914 N N . GLU A 1 113 ? -7.280 -4.088 -9.968 1.00 93.31 113 GLU A N 1
ATOM 915 C CA . GLU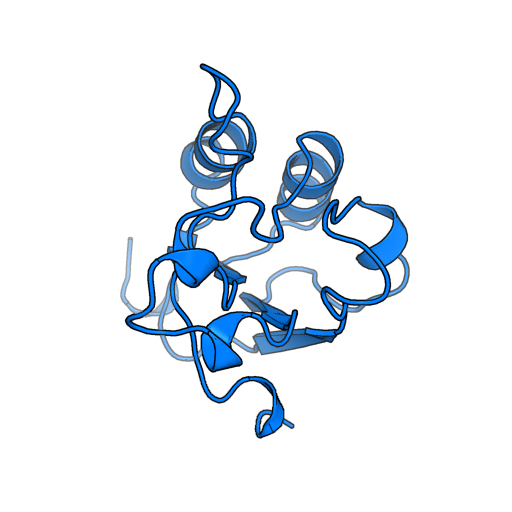 A 1 113 ? -8.011 -3.451 -11.051 1.00 93.31 113 GLU A CA 1
ATOM 916 C C . GLU A 1 113 ? -9.495 -3.823 -11.061 1.00 93.31 113 GLU A C 1
ATOM 918 O O . GLU A 1 113 ? -10.310 -2.965 -11.411 1.00 93.31 113 GLU A O 1
ATOM 923 N N . LEU A 1 114 ? -9.837 -5.039 -10.614 1.00 91.06 114 LEU A N 1
ATOM 924 C CA . LEU A 1 114 ? -11.204 -5.570 -10.544 1.00 91.06 114 LEU A CA 1
ATOM 925 C C . LEU A 1 114 ? -11.969 -5.098 -9.302 1.00 91.06 114 LEU A C 1
ATOM 927 O O . LEU A 1 114 ? -13.190 -5.257 -9.232 1.00 91.06 114 LEU A O 1
ATOM 931 N N . ALA A 1 115 ? -11.267 -4.537 -8.317 1.00 82.88 115 ALA A N 1
ATOM 932 C CA . ALA A 1 115 ? -11.879 -4.033 -7.101 1.00 82.88 115 ALA A CA 1
ATOM 933 C C . ALA A 1 115 ? -12.686 -2.748 -7.380 1.00 82.88 115 ALA A C 1
ATOM 935 O O . ALA A 1 115 ? -12.206 -1.807 -8.027 1.00 82.88 115 ALA A O 1
ATOM 936 N N . ALA A 1 116 ? -13.936 -2.766 -6.905 1.00 60.19 116 ALA A N 1
ATOM 937 C CA . ALA A 1 116 ? -14.935 -1.710 -7.069 1.00 60.19 116 ALA A CA 1
ATOM 938 C C . ALA A 1 116 ? -14.695 -0.512 -6.141 1.00 60.19 116 ALA A C 1
ATOM 940 O O . ALA A 1 116 ? -14.263 -0.731 -4.985 1.00 60.19 116 ALA A O 1
#

Secondary structure (DSSP, 8-state):
--GGGTSS--EEEEE--TTT-SEE-GGGTTTS--TTSEEEEE-SGGGGTTSGGGGSS--EE-HHHHHHHHHTT-SEEEESSS-SS-TTSS--HHHHHHHHTT-EEE-S---TTS--

Sequence (116 aa):
MSLKSFAELEAVVIRVPYNETLEITEEHLKNKEIRNRAVLIYTGWDEHWNTERYYNNHPYLTESAAEYLKSCAVKLVGIDSYNIDYTAGKTRPVHSILLGAQILIVEHLCDLELAA

pLDDT: mean 96.03, std 5.29, range [60.19, 98.81]

Organism: NCBI:txid395933